Protein AF-A0A7Y7HTH2-F1 (afdb_monomer_lite)

Sequence (70 aa):
MFYVKNVPTWERVLRVVMGVIVAAAALALLGGMWGTLVAASAAGIVASGLFGFCPMCAMVGRRLDKQGKQ

Secondary structure (DSSP, 8-state):
------S-HHHHHHHHHHHHHHHHHIIIII-HHHHHHHHHHHHHHHHHHHHT--HHHHHTT----SSS--

Foldseek 3Di:
DPQFQQADLVQLVVLQVVLVVQLVCLCVPVNDPRSVVRNVVSVVSNVCSVSNHDVVSVVVVGGDDPDDDD

Radius of gyration: 14.05 Å; chains: 1; bounding box: 34×20×37 Å

Structure (mmCIF, N/CA/C/O backbone):
data_AF-A0A7Y7HTH2-F1
#
_entry.id   AF-A0A7Y7HTH2-F1
#
loop_
_atom_site.group_PDB
_atom_site.id
_atom_site.type_symbol
_atom_site.label_atom_id
_atom_site.label_alt_id
_atom_site.label_comp_id
_atom_site.label_asym_id
_atom_site.label_entity_id
_atom_site.label_seq_id
_atom_site.pdbx_PDB_ins_code
_atom_site.Cartn_x
_atom_site.Cartn_y
_atom_site.Cartn_z
_atom_site.occupancy
_atom_site.B_iso_or_equiv
_atom_site.auth_seq_id
_atom_site.auth_comp_id
_atom_site.auth_asym_id
_atom_site.auth_atom_id
_atom_site.pdbx_PDB_model_num
ATOM 1 N N . MET A 1 1 ? -8.520 -9.532 23.211 1.00 44.56 1 MET A N 1
ATOM 2 C CA . MET A 1 1 ? -8.969 -8.480 22.268 1.00 44.56 1 MET A CA 1
ATOM 3 C C . MET A 1 1 ? -7.884 -8.269 21.211 1.00 44.56 1 MET A C 1
ATOM 5 O O . MET A 1 1 ? -7.038 -7.411 21.397 1.00 44.56 1 MET A O 1
ATOM 9 N N . PHE A 1 2 ? -7.820 -9.092 20.158 1.00 48.41 2 PHE A N 1
ATOM 10 C CA . PHE A 1 2 ? -6.617 -9.160 19.300 1.00 48.41 2 PHE A CA 1
ATOM 11 C C . PHE A 1 2 ? -6.751 -8.518 17.911 1.00 48.41 2 PHE A C 1
ATOM 13 O O . PHE A 1 2 ? -5.829 -8.602 17.109 1.00 48.41 2 PHE A O 1
ATOM 20 N N . TYR A 1 3 ? -7.871 -7.846 17.623 1.00 54.88 3 TYR A N 1
ATOM 21 C CA . TYR A 1 3 ? -8.050 -7.160 16.345 1.00 54.88 3 TYR A CA 1
ATOM 22 C C . TYR A 1 3 ? -8.847 -5.864 16.481 1.00 54.88 3 TYR A C 1
ATOM 24 O O . TYR A 1 3 ? -9.991 -5.737 16.040 1.00 54.88 3 TYR A O 1
ATOM 32 N N . VAL A 1 4 ? -8.242 -4.889 17.158 1.00 67.56 4 VAL A N 1
ATOM 33 C CA . VAL A 1 4 ? -8.789 -3.533 17.218 1.00 67.56 4 VAL A CA 1
ATOM 34 C C . VAL A 1 4 ? -8.378 -2.824 15.935 1.00 67.56 4 VAL A C 1
ATOM 36 O O . VAL A 1 4 ? -7.196 -2.586 15.684 1.00 67.56 4 VAL A O 1
ATOM 39 N N . LYS A 1 5 ? -9.365 -2.521 15.094 1.00 74.62 5 LYS A N 1
ATOM 40 C CA . LYS A 1 5 ? -9.186 -1.645 13.938 1.00 74.62 5 LYS A CA 1
ATOM 41 C C . LYS A 1 5 ? -8.547 -0.339 14.431 1.00 74.62 5 LYS A C 1
ATOM 43 O O . LYS A 1 5 ? -9.049 0.274 15.363 1.00 74.62 5 LYS A O 1
ATOM 48 N N . ASN A 1 6 ? -7.431 0.056 13.824 1.00 85.69 6 ASN A N 1
ATOM 49 C CA . ASN A 1 6 ? -6.643 1.232 14.227 1.00 85.69 6 ASN A CA 1
ATOM 50 C C . ASN A 1 6 ? -6.745 2.379 13.214 1.00 85.69 6 ASN A C 1
ATOM 52 O O . ASN A 1 6 ? -6.278 3.489 13.455 1.00 85.69 6 ASN A O 1
ATOM 56 N N . VAL A 1 7 ? -7.275 2.057 12.035 1.00 86.88 7 VAL A N 1
ATOM 57 C CA . VAL A 1 7 ? -7.265 2.9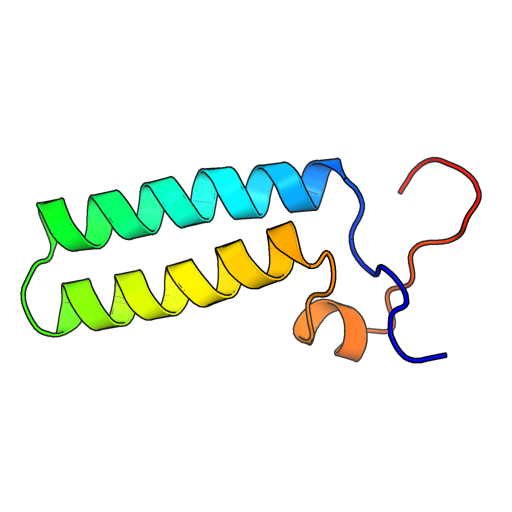01 10.846 1.00 86.88 7 VAL A CA 1
ATOM 58 C C . VAL A 1 7 ? -8.702 3.094 10.349 1.00 86.88 7 VAL A C 1
ATOM 60 O O . VAL A 1 7 ? -9.402 2.077 10.189 1.00 86.88 7 VAL A O 1
ATOM 63 N N . PRO A 1 8 ? -9.140 4.340 10.081 1.00 89.19 8 PRO A N 1
ATOM 64 C CA . PRO A 1 8 ? -10.470 4.631 9.552 1.00 89.19 8 PRO A CA 1
ATOM 65 C C . PRO A 1 8 ? -10.625 4.112 8.121 1.00 89.19 8 PRO A C 1
ATOM 67 O O . PRO A 1 8 ? -9.648 3.866 7.417 1.00 89.19 8 PRO A O 1
ATOM 70 N N . THR A 1 9 ? -11.865 3.934 7.669 1.00 88.12 9 THR A N 1
ATOM 71 C CA . THR A 1 9 ? -12.154 3.343 6.351 1.00 88.12 9 THR A CA 1
ATOM 72 C C . THR A 1 9 ? -11.516 4.125 5.199 1.00 88.12 9 THR A C 1
ATOM 74 O O . THR A 1 9 ? -11.010 3.507 4.269 1.00 88.12 9 THR A O 1
ATOM 77 N N . TRP A 1 10 ? -11.453 5.459 5.274 1.00 88.44 10 TRP A N 1
ATOM 78 C CA . TRP A 1 10 ? -10.865 6.277 4.207 1.00 88.44 10 TRP A CA 1
ATOM 79 C C . TRP A 1 10 ? -9.348 6.045 4.052 1.00 88.44 10 TRP A C 1
ATOM 81 O O . TRP A 1 10 ? -8.878 5.805 2.942 1.00 88.44 10 TRP A O 1
ATOM 91 N N . GLU A 1 11 ? -8.591 5.996 5.157 1.00 90.81 11 GLU A N 1
ATOM 92 C CA . GLU A 1 11 ? -7.152 5.680 5.138 1.00 90.81 11 GLU A CA 1
ATOM 93 C C . GLU A 1 11 ? -6.888 4.259 4.621 1.00 90.81 11 GLU A C 1
ATOM 95 O O . GLU A 1 11 ? -5.864 4.010 3.985 1.00 90.81 11 GLU A O 1
ATOM 100 N N . ARG A 1 12 ? -7.797 3.307 4.873 1.00 92.50 12 ARG A N 1
ATOM 101 C CA . ARG A 1 12 ? -7.682 1.947 4.320 1.00 92.50 12 ARG A CA 1
ATOM 102 C C . ARG A 1 12 ? -7.798 1.952 2.808 1.00 92.50 12 ARG A C 1
ATOM 104 O O . ARG A 1 12 ? -6.945 1.371 2.147 1.00 92.50 12 ARG A O 1
ATOM 111 N N . VAL A 1 13 ? -8.832 2.611 2.281 1.00 94.12 13 VAL A N 1
ATOM 112 C CA . VAL A 1 13 ? -9.059 2.719 0.835 1.00 94.12 13 VAL A CA 1
ATOM 113 C C . VAL A 1 13 ? -7.852 3.380 0.179 1.00 94.12 13 VAL A C 1
ATOM 115 O O . VAL A 1 13 ? -7.313 2.838 -0.780 1.00 94.12 13 VAL A O 1
ATOM 118 N N . LEU A 1 14 ? -7.354 4.480 0.751 1.00 95.12 14 LEU A N 1
ATOM 119 C CA . LEU A 1 14 ? -6.191 5.181 0.216 1.00 95.12 14 LEU A CA 1
AT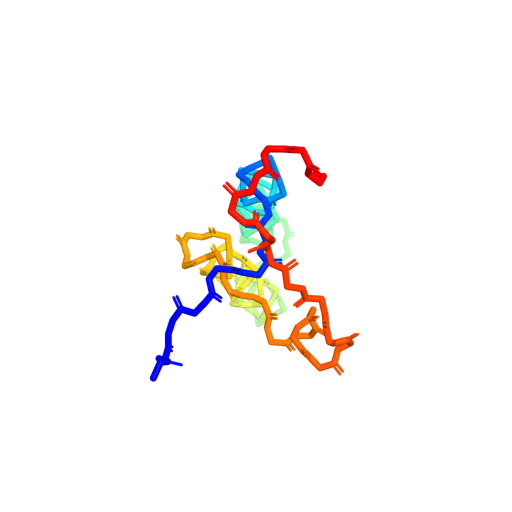OM 120 C C . LEU A 1 14 ? -4.926 4.309 0.225 1.00 95.12 14 LEU A C 1
ATOM 122 O O . LEU A 1 14 ? -4.211 4.279 -0.773 1.00 95.12 14 LEU A O 1
ATOM 126 N N . ARG A 1 15 ? -4.670 3.545 1.299 1.00 94.69 15 ARG A N 1
ATOM 127 C CA . ARG A 1 15 ? -3.538 2.599 1.353 1.00 94.69 15 ARG A CA 1
ATOM 128 C C . ARG A 1 15 ? -3.643 1.493 0.307 1.00 94.69 15 ARG A C 1
ATOM 130 O O . ARG A 1 15 ? -2.634 1.154 -0.300 1.00 94.69 15 ARG A O 1
ATOM 137 N N . VAL A 1 16 ? -4.837 0.942 0.092 1.00 95.81 16 VAL A N 1
ATOM 138 C CA . VAL A 1 16 ? -5.050 -0.100 -0.922 1.00 95.81 16 VAL A CA 1
ATOM 139 C C . VAL A 1 16 ? -4.833 0.469 -2.322 1.00 95.81 16 VAL A C 1
ATOM 141 O O . VAL A 1 16 ? -4.039 -0.083 -3.075 1.00 95.81 16 VAL A O 1
ATOM 144 N N . VAL A 1 17 ? -5.467 1.597 -2.653 1.00 97.38 17 VAL A N 1
ATOM 145 C CA . VAL A 1 17 ? -5.365 2.210 -3.986 1.00 97.38 17 VAL A CA 1
ATOM 146 C C . VAL A 1 17 ? -3.924 2.618 -4.290 1.00 97.38 17 VAL A C 1
ATOM 148 O O . VAL A 1 17 ? -3.366 2.187 -5.296 1.00 97.38 17 VAL A O 1
ATOM 151 N N . MET A 1 18 ? -3.286 3.380 -3.397 1.00 97.25 18 MET A N 1
ATOM 152 C CA . MET A 1 18 ? -1.902 3.821 -3.596 1.00 97.25 18 MET A CA 1
ATOM 153 C C . MET A 1 18 ? -0.926 2.644 -3.614 1.00 97.25 18 MET A C 1
ATOM 155 O O . MET A 1 18 ? -0.031 2.608 -4.452 1.00 97.25 18 MET A O 1
ATOM 159 N N . GLY A 1 19 ? -1.101 1.662 -2.727 1.00 96.88 19 GLY A N 1
ATOM 160 C CA . GLY A 1 19 ? -0.237 0.486 -2.682 1.00 96.88 19 GLY A CA 1
ATOM 161 C C . GLY A 1 19 ? -0.309 -0.347 -3.964 1.00 96.88 19 GLY A C 1
ATOM 162 O O . GLY A 1 19 ? 0.726 -0.767 -4.471 1.00 96.88 19 GLY A O 1
ATOM 163 N N . VAL A 1 20 ? -1.502 -0.524 -4.542 1.00 97.44 20 VAL A N 1
ATOM 164 C CA . VAL A 1 20 ? -1.671 -1.222 -5.828 1.00 97.44 20 VAL A CA 1
ATOM 165 C C . VAL A 1 20 ? -1.027 -0.439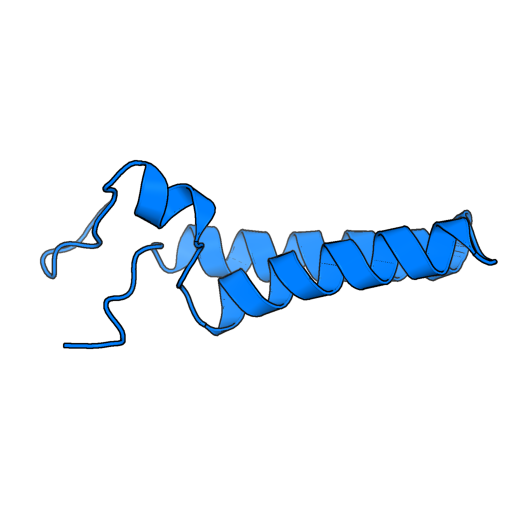 -6.974 1.00 97.44 20 VAL A C 1
ATOM 167 O O . VAL A 1 20 ? -0.313 -1.035 -7.779 1.00 97.44 20 VAL A O 1
ATOM 170 N N . ILE A 1 21 ? -1.217 0.885 -7.027 1.00 97.88 21 ILE A N 1
ATOM 171 C CA . ILE A 1 21 ? -0.595 1.739 -8.052 1.00 97.88 21 ILE A CA 1
ATOM 172 C C . ILE A 1 21 ? 0.931 1.642 -7.977 1.00 97.88 21 ILE A C 1
ATOM 174 O O . ILE A 1 21 ? 1.581 1.417 -8.995 1.00 97.88 21 ILE A O 1
ATOM 178 N N . VAL A 1 22 ? 1.508 1.761 -6.777 1.00 97.50 22 VAL A N 1
ATOM 179 C CA . VAL A 1 22 ? 2.962 1.677 -6.579 1.00 97.50 22 VAL A CA 1
ATOM 180 C C . VAL A 1 22 ? 3.486 0.286 -6.927 1.00 97.50 22 VAL A C 1
ATOM 182 O O . VAL A 1 22 ? 4.520 0.188 -7.580 1.00 97.50 22 VAL A O 1
ATOM 185 N N . ALA A 1 23 ? 2.783 -0.787 -6.553 1.00 96.50 23 ALA A N 1
ATOM 186 C CA . ALA A 1 23 ? 3.187 -2.145 -6.912 1.00 96.50 23 ALA A CA 1
ATOM 187 C C . ALA A 1 23 ? 3.197 -2.351 -8.436 1.00 96.50 23 ALA A C 1
ATOM 189 O O . ALA A 1 23 ? 4.174 -2.862 -8.980 1.00 96.50 23 ALA A O 1
ATOM 190 N N . ALA A 1 24 ? 2.150 -1.900 -9.133 1.00 96.12 24 ALA A N 1
ATOM 191 C CA . ALA A 1 24 ? 2.071 -1.979 -10.589 1.00 96.12 24 ALA A CA 1
ATOM 192 C C . ALA A 1 24 ? 3.169 -1.141 -11.266 1.00 96.12 24 ALA A C 1
ATOM 194 O O . ALA A 1 24 ? 3.860 -1.634 -12.155 1.00 96.12 24 ALA A O 1
ATOM 195 N N . ALA A 1 25 ? 3.381 0.095 -10.806 1.00 96.50 25 ALA A N 1
ATOM 196 C CA . ALA A 1 25 ? 4.422 0.976 -11.327 1.00 96.50 25 ALA A CA 1
ATOM 197 C C . ALA A 1 25 ? 5.833 0.419 -11.077 1.00 96.50 25 ALA A C 1
ATOM 199 O O . ALA A 1 25 ? 6.681 0.491 -11.960 1.00 96.50 25 ALA A O 1
ATOM 200 N N . ALA A 1 26 ? 6.089 -0.181 -9.912 1.00 96.25 26 ALA A N 1
ATOM 201 C CA . ALA A 1 26 ? 7.379 -0.788 -9.592 1.00 96.25 26 ALA A CA 1
ATOM 202 C C . ALA A 1 26 ? 7.712 -1.960 -10.524 1.00 96.25 26 ALA A C 1
ATOM 204 O O . ALA A 1 26 ? 8.838 -2.067 -11.013 1.00 96.25 26 ALA A O 1
ATOM 205 N N . LEU A 1 27 ? 6.726 -2.812 -10.810 1.00 94.38 27 LEU A N 1
ATOM 206 C CA . LEU A 1 27 ? 6.901 -3.930 -11.735 1.00 94.38 27 LEU A CA 1
ATOM 207 C C . LEU A 1 27 ? 7.043 -3.459 -13.189 1.00 94.38 27 LEU A C 1
ATOM 209 O O . LEU A 1 27 ? 7.845 -4.027 -13.923 1.00 94.38 27 LEU A O 1
ATOM 213 N N . ALA A 1 28 ? 6.305 -2.421 -13.593 1.00 95.25 28 ALA A N 1
ATOM 214 C CA . ALA A 1 28 ? 6.312 -1.918 -14.966 1.00 95.25 28 ALA A CA 1
ATOM 215 C C . ALA A 1 28 ? 7.525 -1.034 -15.306 1.00 95.25 28 ALA A C 1
ATOM 217 O O . ALA A 1 28 ? 7.996 -1.072 -16.439 1.00 95.25 28 ALA A O 1
ATOM 218 N N . LEU A 1 29 ? 8.011 -0.222 -14.358 1.00 95.50 29 LEU A N 1
ATOM 219 C CA . LEU A 1 29 ? 9.024 0.812 -14.617 1.00 95.50 29 LEU A CA 1
ATOM 220 C C . LEU A 1 29 ? 10.418 0.457 -14.094 1.00 95.50 29 LEU A C 1
ATOM 222 O O . LEU A 1 29 ? 11.401 0.790 -14.748 1.00 95.50 29 LEU A O 1
ATOM 226 N N . LEU A 1 30 ? 10.528 -0.175 -12.917 1.00 93.25 30 LEU A N 1
ATOM 227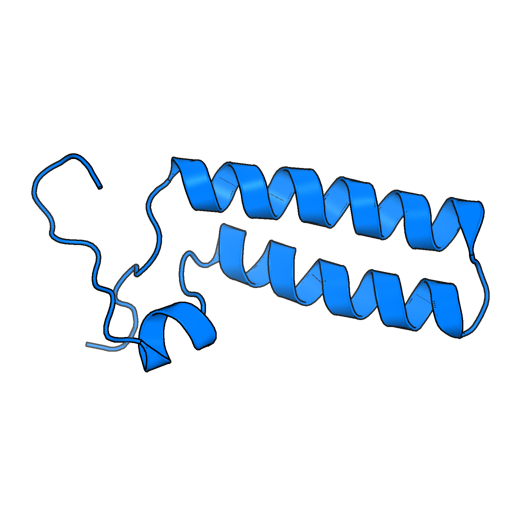 C CA . LEU A 1 30 ? 11.836 -0.506 -12.331 1.00 93.25 30 LEU A CA 1
ATOM 228 C C . LEU A 1 30 ? 12.315 -1.890 -12.777 1.00 93.25 30 LEU A C 1
ATOM 230 O O . LEU A 1 30 ? 13.480 -2.046 -13.135 1.00 93.25 30 LEU A O 1
ATOM 234 N N . GLY A 1 31 ? 11.430 -2.891 -12.737 1.00 84.62 31 GLY A N 1
ATOM 235 C CA . GLY A 1 31 ? 11.780 -4.281 -13.033 1.00 84.62 31 GLY A CA 1
ATOM 236 C C . GLY A 1 31 ? 12.897 -4.850 -12.138 1.00 84.62 31 GLY A C 1
ATOM 237 O O . GLY A 1 31 ? 13.395 -4.208 -11.209 1.00 84.62 31 GLY A O 1
ATOM 238 N N . GLY A 1 32 ? 13.287 -6.102 -12.397 1.00 93.12 32 GLY A N 1
ATOM 239 C CA . GLY A 1 32 ? 14.398 -6.763 -11.701 1.00 93.12 32 GLY A CA 1
ATOM 240 C C . GLY A 1 32 ? 14.255 -6.817 -10.170 1.00 93.12 32 GLY A C 1
ATOM 241 O O . GLY A 1 32 ? 13.152 -6.796 -9.630 1.00 93.12 32 GLY A O 1
ATOM 242 N N . MET A 1 33 ? 15.391 -6.889 -9.466 1.00 95.19 33 MET A N 1
ATOM 243 C CA . MET A 1 33 ? 15.436 -6.998 -7.997 1.00 95.19 33 MET A CA 1
ATOM 244 C C . MET A 1 33 ? 14.826 -5.779 -7.288 1.00 95.19 33 MET A C 1
ATOM 246 O O . MET A 1 33 ? 14.142 -5.908 -6.278 1.00 95.19 33 MET A O 1
ATOM 250 N N . TRP A 1 34 ? 15.061 -4.575 -7.807 1.00 94.44 34 TRP A N 1
ATOM 251 C CA . TRP A 1 34 ? 14.552 -3.355 -7.181 1.00 94.44 34 TRP A CA 1
ATOM 252 C C . TRP A 1 34 ? 13.038 -3.215 -7.359 1.00 94.44 34 TRP A C 1
ATOM 254 O O . TRP A 1 34 ? 12.342 -2.883 -6.401 1.00 94.44 34 TRP A O 1
ATOM 264 N N . GLY A 1 35 ? 12.509 -3.544 -8.541 1.00 95.88 35 GLY A N 1
ATOM 265 C CA . GLY A 1 35 ? 11.069 -3.570 -8.790 1.00 95.88 35 GLY A CA 1
ATOM 266 C C . GLY A 1 35 ? 10.339 -4.576 -7.899 1.00 95.88 35 GLY A C 1
ATOM 267 O O . GLY A 1 35 ? 9.299 -4.241 -7.332 1.00 95.88 35 GLY A O 1
ATOM 268 N N . THR A 1 36 ? 10.897 -5.777 -7.696 1.00 95.25 36 THR A N 1
ATOM 269 C CA . THR A 1 36 ? 10.294 -6.786 -6.808 1.00 95.25 36 THR A CA 1
ATOM 270 C C . THR A 1 36 ? 10.334 -6.372 -5.340 1.00 95.25 36 THR A C 1
ATOM 272 O O . THR A 1 36 ? 9.328 -6.532 -4.649 1.00 95.25 36 THR A O 1
ATOM 275 N N . LEU A 1 37 ? 11.436 -5.786 -4.859 1.00 97.38 37 LEU A N 1
ATOM 276 C CA . LEU A 1 37 ? 11.535 -5.274 -3.486 1.00 97.38 37 LEU A CA 1
ATOM 277 C C . LEU A 1 37 ? 10.518 -4.162 -3.211 1.00 97.38 37 LEU A C 1
ATOM 279 O O . LEU A 1 37 ? 9.839 -4.173 -2.178 1.00 97.38 37 LEU A O 1
ATOM 283 N N . VAL A 1 38 ? 10.371 -3.215 -4.140 1.00 97.31 38 VAL A N 1
ATOM 284 C CA . VAL A 1 38 ? 9.392 -2.128 -4.004 1.00 97.31 38 VAL A CA 1
ATOM 285 C C . VAL A 1 38 ? 7.966 -2.677 -4.072 1.00 97.31 38 VAL A C 1
ATOM 287 O O . VAL A 1 38 ? 7.138 -2.315 -3.236 1.00 97.31 38 VAL A O 1
ATOM 290 N N . ALA A 1 39 ? 7.677 -3.601 -4.993 1.00 96.25 39 ALA A N 1
ATOM 291 C CA . ALA A 1 39 ? 6.365 -4.239 -5.087 1.00 96.25 39 ALA A CA 1
ATOM 292 C C . ALA A 1 39 ? 6.011 -5.038 -3.818 1.00 96.25 39 ALA A C 1
ATOM 294 O O . ALA A 1 39 ? 4.888 -4.939 -3.323 1.00 96.25 39 ALA A O 1
ATOM 295 N N . ALA A 1 40 ? 6.970 -5.767 -3.237 1.00 96.81 40 ALA A N 1
ATOM 296 C CA . ALA A 1 40 ? 6.785 -6.490 -1.978 1.00 96.81 40 ALA A CA 1
ATOM 297 C C . ALA A 1 40 ? 6.511 -5.537 -0.803 1.00 96.81 40 ALA A C 1
ATOM 299 O O . ALA A 1 40 ? 5.621 -5.778 0.015 1.00 96.81 40 ALA A O 1
ATOM 300 N N . SER A 1 41 ? 7.224 -4.410 -0.754 1.00 96.25 41 SER A N 1
ATOM 301 C CA . SER A 1 41 ? 7.002 -3.363 0.249 1.00 96.25 41 SER A CA 1
ATOM 302 C C . SER A 1 41 ? 5.601 -2.752 0.115 1.00 96.25 41 SER A C 1
ATOM 304 O O . SER A 1 41 ? 4.874 -2.609 1.102 1.00 96.25 41 SER A O 1
ATOM 306 N N . ALA A 1 42 ? 5.180 -2.455 -1.117 1.00 96.62 42 ALA A N 1
ATOM 307 C CA . ALA A 1 42 ? 3.848 -1.943 -1.418 1.00 96.62 42 ALA A CA 1
ATOM 308 C C . ALA A 1 42 ? 2.742 -2.947 -1.047 1.00 96.62 42 ALA A C 1
ATOM 310 O O . ALA A 1 42 ? 1.711 -2.550 -0.501 1.00 96.62 42 ALA A O 1
ATOM 311 N N . ALA A 1 43 ? 2.972 -4.251 -1.232 1.00 96.19 43 ALA A N 1
ATOM 312 C CA . ALA A 1 43 ? 2.039 -5.291 -0.803 1.00 96.19 43 ALA A CA 1
ATOM 313 C C . ALA A 1 43 ? 1.787 -5.267 0.719 1.00 96.19 43 ALA A C 1
ATOM 315 O O . ALA A 1 43 ? 0.647 -5.438 1.155 1.00 96.19 43 ALA A O 1
ATOM 316 N N . GLY A 1 44 ? 2.803 -4.963 1.538 1.00 94.38 44 GLY A N 1
ATOM 317 C CA . GLY A 1 44 ? 2.640 -4.777 2.987 1.00 94.38 44 GLY A CA 1
ATOM 318 C C . GLY A 1 44 ? 1.740 -3.585 3.357 1.00 94.38 44 GLY A C 1
ATOM 319 O O . GLY A 1 44 ? 0.938 -3.661 4.297 1.00 94.38 44 GLY A O 1
ATOM 320 N N . ILE A 1 45 ? 1.811 -2.497 2.583 1.00 94.81 45 ILE A N 1
ATOM 321 C CA . ILE A 1 45 ? 0.923 -1.331 2.730 1.00 94.81 45 ILE A CA 1
ATOM 322 C C . ILE A 1 45 ? -0.522 -1.714 2.380 1.00 94.81 45 ILE A C 1
ATOM 324 O O . ILE A 1 45 ? -1.441 -1.397 3.143 1.00 94.81 45 ILE A O 1
ATOM 328 N N . VAL A 1 46 ? -0.725 -2.429 1.266 1.00 95.81 46 VAL A N 1
ATOM 329 C CA . VAL A 1 46 ? -2.050 -2.914 0.839 1.00 95.81 46 VAL A CA 1
ATOM 330 C C . VAL A 1 46 ? -2.649 -3.825 1.903 1.00 95.81 46 VAL A C 1
ATOM 332 O O . VAL A 1 46 ? -3.785 -3.604 2.327 1.00 95.81 46 VAL A O 1
ATOM 335 N N . ALA A 1 47 ? -1.870 -4.790 2.401 1.00 93.44 47 ALA A N 1
ATOM 336 C CA . ALA A 1 47 ? -2.288 -5.681 3.475 1.00 93.44 47 ALA A CA 1
ATOM 337 C C . ALA A 1 47 ? -2.756 -4.878 4.697 1.00 93.44 47 ALA A C 1
ATOM 339 O O . ALA A 1 47 ? -3.865 -5.096 5.176 1.00 93.44 47 ALA A O 1
ATOM 340 N N . SER A 1 48 ? -1.991 -3.873 5.135 1.00 91.06 48 SER A N 1
ATOM 341 C CA . SER A 1 48 ? -2.366 -2.999 6.260 1.00 91.06 48 SER A CA 1
ATOM 342 C C . SER A 1 48 ? -3.692 -2.251 6.036 1.00 91.06 48 SER A C 1
ATOM 344 O O . SER A 1 48 ? -4.434 -1.997 6.988 1.00 91.06 48 SER A O 1
ATOM 346 N N . GLY A 1 49 ? -4.020 -1.901 4.788 1.00 89.94 49 GLY A N 1
ATOM 347 C CA . GLY A 1 49 ? -5.309 -1.316 4.408 1.00 89.94 49 GLY A CA 1
ATOM 348 C C . GLY A 1 49 ? -6.469 -2.317 4.477 1.00 89.94 49 GLY A C 1
ATOM 349 O O . GLY A 1 49 ? -7.489 -2.016 5.098 1.00 89.94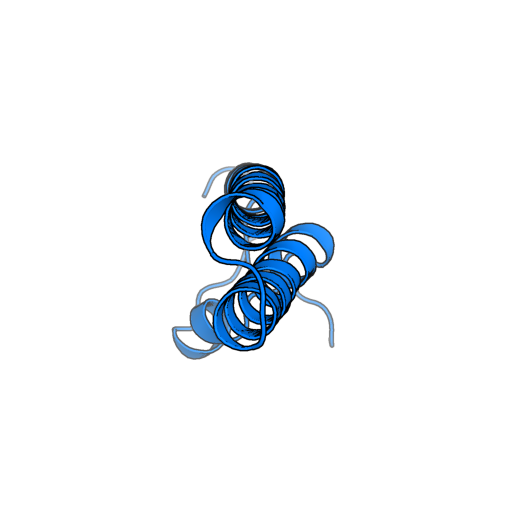 49 GLY A O 1
ATOM 350 N N . LEU A 1 50 ? -6.295 -3.520 3.919 1.00 90.19 50 LEU A N 1
ATOM 351 C CA . LEU A 1 50 ? -7.306 -4.592 3.916 1.00 90.19 50 LEU A CA 1
ATOM 352 C C . LEU A 1 50 ? -7.671 -5.034 5.339 1.00 90.19 50 LEU A C 1
ATOM 354 O O . LEU A 1 50 ? -8.837 -5.093 5.729 1.00 90.19 50 LEU A O 1
ATOM 358 N N . PHE A 1 51 ? -6.637 -5.269 6.135 1.00 88.00 51 PHE A N 1
ATOM 359 C CA . PHE A 1 51 ? -6.715 -5.665 7.532 1.00 88.00 51 PHE A CA 1
ATOM 360 C C . PHE A 1 51 ? -7.151 -4.495 8.430 1.00 88.00 51 PHE A C 1
ATOM 362 O O . PHE A 1 51 ? -7.892 -4.651 9.405 1.00 88.00 51 PHE A O 1
ATOM 369 N N . GLY A 1 52 ? -6.796 -3.263 8.061 1.00 86.06 52 GLY A N 1
ATOM 370 C CA . GLY A 1 52 ? -7.170 -2.080 8.828 1.00 86.06 52 GLY A CA 1
ATOM 371 C C . GLY A 1 52 ? -6.455 -1.954 10.165 1.00 86.06 52 GLY A C 1
ATOM 372 O O . GLY A 1 52 ? -6.945 -1.293 11.091 1.00 86.06 52 GLY A O 1
ATOM 373 N N . PHE A 1 53 ? -5.313 -2.620 10.243 1.00 85.88 53 PHE A N 1
ATOM 374 C CA . PHE A 1 53 ? -4.348 -2.548 11.310 1.00 85.88 53 PHE A CA 1
ATOM 375 C C . PHE A 1 53 ? -3.022 -2.134 10.677 1.00 85.88 53 PHE A C 1
ATOM 377 O O . PHE A 1 53 ? -2.550 -2.775 9.743 1.00 85.88 53 PHE A O 1
ATOM 384 N N . CYS A 1 54 ? -2.440 -1.046 11.171 1.00 88.88 54 CYS A N 1
ATOM 385 C CA . CYS A 1 54 ? -1.113 -0.604 10.766 1.00 88.88 54 CYS A CA 1
ATOM 386 C C . CYS A 1 54 ? -0.220 -0.632 12.015 1.00 88.88 54 CYS A C 1
ATOM 388 O O . CYS A 1 54 ? -0.515 0.112 12.956 1.00 88.88 54 CYS A O 1
ATOM 390 N N . PRO A 1 55 ? 0.840 -1.466 12.054 1.00 84.19 55 PRO A N 1
ATOM 391 C CA . PRO A 1 55 ? 1.669 -1.645 13.249 1.00 84.19 55 PRO A CA 1
ATOM 392 C C . PRO A 1 55 ? 2.340 -0.338 13.673 1.00 84.19 55 PRO A C 1
ATOM 394 O O . PRO A 1 55 ? 2.381 -0.025 14.857 1.00 84.19 55 PRO A O 1
ATOM 397 N N . MET A 1 56 ? 2.763 0.478 12.708 1.00 87.62 56 MET A N 1
ATOM 398 C CA . MET A 1 56 ? 3.366 1.783 12.971 1.00 87.62 56 MET A CA 1
ATOM 399 C C . MET A 1 56 ? 2.365 2.750 13.623 1.00 87.62 56 MET A C 1
ATOM 401 O O . MET A 1 56 ? 2.695 3.421 14.594 1.00 87.62 56 MET A O 1
ATOM 405 N N . CYS A 1 57 ? 1.103 2.768 13.170 1.00 86.94 57 CYS A N 1
ATOM 406 C CA . CYS A 1 57 ? 0.052 3.566 13.814 1.00 86.94 57 CYS A CA 1
ATOM 407 C C . CYS A 1 57 ? -0.301 3.053 15.219 1.00 86.94 57 CYS A C 1
ATOM 409 O O . CYS A 1 57 ? -0.665 3.847 16.086 1.00 86.94 57 CYS A O 1
ATOM 411 N N . ALA A 1 58 ? -0.200 1.742 15.444 1.00 86.62 58 ALA A N 1
ATOM 412 C CA . ALA A 1 58 ? -0.438 1.133 16.747 1.00 86.62 58 ALA A CA 1
ATOM 413 C C . ALA A 1 58 ? 0.697 1.425 17.745 1.00 86.62 58 ALA A C 1
ATOM 415 O O . ALA A 1 58 ? 0.410 1.644 18.919 1.00 86.62 58 ALA A O 1
ATOM 416 N N . MET A 1 59 ? 1.958 1.491 17.293 1.00 87.75 59 MET A N 1
ATOM 417 C CA . MET A 1 59 ? 3.105 1.910 18.120 1.00 87.75 59 MET A CA 1
ATOM 418 C C . MET A 1 59 ? 2.959 3.351 18.627 1.00 87.75 59 MET A C 1
ATOM 420 O O . MET A 1 59 ? 3.380 3.653 19.736 1.00 87.75 59 MET A O 1
ATOM 424 N N . VAL A 1 60 ? 2.299 4.218 17.852 1.00 87.06 60 VAL A N 1
ATOM 425 C CA . VAL A 1 60 ? 1.971 5.603 18.246 1.00 87.06 60 VAL A CA 1
ATOM 426 C C . VAL A 1 60 ? 0.712 5.668 19.138 1.00 87.06 60 VAL A C 1
ATOM 428 O O . VAL A 1 60 ? 0.278 6.738 19.547 1.00 87.06 60 VAL A O 1
ATOM 431 N N . GLY A 1 61 ? 0.095 4.528 19.467 1.00 82.75 61 GLY A N 1
ATOM 432 C CA . GLY A 1 61 ? -1.048 4.460 20.383 1.00 82.75 61 GLY A CA 1
ATOM 433 C C . GLY A 1 61 ? -2.382 4.912 19.785 1.00 82.75 61 GLY A C 1
ATOM 434 O O . GLY A 1 61 ? -3.365 5.033 20.514 1.00 82.75 61 GLY A O 1
ATOM 435 N N . ARG A 1 62 ? -2.460 5.136 18.467 1.00 83.25 62 ARG A N 1
ATOM 436 C CA . ARG A 1 62 ? -3.710 5.525 17.797 1.00 83.25 62 ARG A CA 1
ATOM 437 C C . ARG A 1 62 ? -4.736 4.402 17.959 1.00 83.25 62 ARG A C 1
ATOM 439 O O . ARG A 1 62 ? -4.374 3.246 17.832 1.00 83.25 62 ARG A O 1
ATOM 446 N N . ARG A 1 63 ? -6.007 4.697 18.227 1.00 78.81 63 ARG A N 1
ATOM 447 C CA . ARG A 1 63 ? -7.091 3.702 18.336 1.00 78.81 63 ARG A CA 1
ATOM 448 C C . ARG A 1 63 ? -8.318 4.244 17.613 1.00 78.81 63 ARG A C 1
ATOM 450 O O . ARG A 1 63 ? -8.571 5.444 17.681 1.00 78.81 63 ARG A O 1
ATOM 457 N N . LEU A 1 64 ? -9.058 3.377 16.923 1.00 77.44 64 LEU A N 1
ATOM 458 C C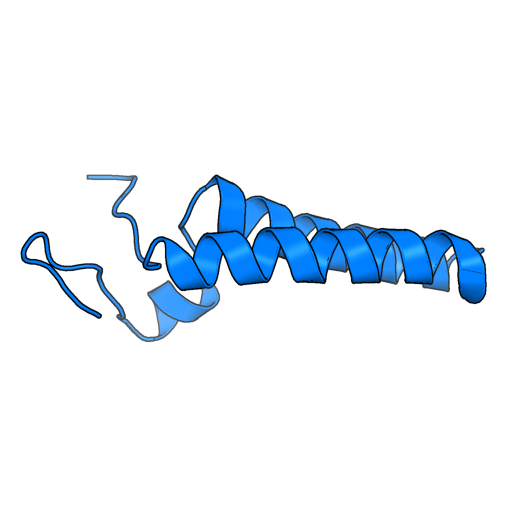A . LEU A 1 64 ? -10.316 3.770 16.295 1.00 77.44 64 LEU A CA 1
ATOM 459 C C . LEU A 1 64 ? -11.433 3.647 17.336 1.00 77.44 64 LEU A C 1
ATOM 461 O O . LEU A 1 64 ? -11.825 2.529 17.679 1.00 77.44 64 LEU A O 1
ATOM 465 N N . ASP A 1 65 ? -11.898 4.776 17.870 1.00 69.81 65 ASP A N 1
ATOM 466 C CA . ASP A 1 65 ? -13.059 4.787 18.761 1.00 69.81 65 ASP A CA 1
ATOM 467 C C . ASP A 1 65 ? -14.345 4.464 17.978 1.00 69.81 65 ASP A C 1
ATOM 469 O O . ASP A 1 65 ? -14.460 4.752 16.784 1.00 69.81 65 ASP A O 1
ATOM 473 N N . LYS A 1 66 ? -15.298 3.785 18.627 1.00 62.44 66 LYS A N 1
ATOM 474 C CA . LYS A 1 66 ? -16.507 3.247 17.982 1.00 62.44 66 LYS A CA 1
ATOM 475 C C . LYS A 1 66 ? -17.558 4.315 17.651 1.00 62.44 66 LYS A C 1
ATOM 477 O O . LYS A 1 66 ? -18.601 3.958 17.105 1.00 62.44 66 LYS A O 1
ATOM 482 N N . GLN A 1 67 ? -17.308 5.589 17.939 1.00 50.72 67 GLN A N 1
ATOM 483 C CA . GLN A 1 67 ? -18.214 6.689 17.624 1.00 50.72 67 GLN A CA 1
ATOM 484 C C . GLN A 1 67 ? -17.602 7.569 16.527 1.00 50.72 67 GLN A C 1
ATOM 486 O O . GLN A 1 67 ? -16.430 7.919 16.561 1.00 50.72 67 GLN A O 1
ATOM 491 N N . GLY A 1 68 ? -18.384 7.795 15.471 1.00 55.34 68 GLY A N 1
ATOM 492 C CA . GLY A 1 68 ? -17.901 8.156 14.139 1.00 55.34 68 GLY A CA 1
ATOM 493 C C . GLY A 1 68 ? -17.011 9.401 14.042 1.00 55.34 68 GLY A C 1
ATOM 494 O O . GLY A 1 68 ? -17.143 10.339 14.816 1.00 55.34 68 GLY A O 1
ATOM 495 N N . LYS A 1 69 ? -16.199 9.408 12.973 1.00 50.12 69 LYS A N 1
ATOM 496 C CA . LYS A 1 69 ? -15.183 10.404 12.574 1.00 50.12 69 LYS A CA 1
ATOM 497 C C . LYS A 1 69 ? -13.875 10.339 13.373 1.00 50.12 69 LYS A C 1
ATOM 499 O O . LYS A 1 69 ? -13.752 10.902 14.452 1.00 50.12 69 LYS A O 1
ATOM 504 N N . GLN A 1 70 ? -12.863 9.744 12.743 1.00 54.22 70 GLN A N 1
ATOM 505 C CA . GLN A 1 70 ? -11.484 10.225 12.833 1.00 54.22 70 GLN A CA 1
ATOM 506 C C . GLN A 1 70 ? -11.021 10.626 11.440 1.00 54.22 70 GLN A C 1
ATOM 508 O O . GLN A 1 70 ? -11.252 9.823 10.501 1.00 54.22 70 GLN A O 1
#

pLDDT: mean 86.55, std 13.88, range [44.56, 97.88]